Protein AF-X1V2U6-F1 (afdb_monomer_lite)

Sequence (69 aa):
VHPGENGWVFDPLDSRDTVSCLNKCLSAKEKLPEMGKKSRKIVSNYSPKHAAEAILEACEIAMSHICKS

Secondary structure (DSSP, 8-state):
--BTTTB----TT-HHHHHHHHHHHHHTGGGHHHHHHHHHHHHTT--HHHHHHHHHHHHHHHHHHHTT-

Foldseek 3Di:
DPDPQQAHDFDPVDPVRVVVRVVVCVVCVVCNVRSVVSVVVVCVCPDPVNVVVVVVVVVVVVVVVVVVD

Organism: NCBI:txid412755

pLDDT: mean 92.74, std 8.42, range [52.62, 98.38]

Radius of gyration: 19.71 Å; chains: 1; bounding box: 49×19×48 Å

Structure (mmCIF, N/CA/C/O backbone):
data_AF-X1V2U6-F1
#
_entry.id   AF-X1V2U6-F1
#
loop_
_atom_site.group_PDB
_atom_site.id
_atom_site.type_symbol
_atom_site.label_atom_id
_atom_site.label_alt_id
_atom_site.label_comp_id
_atom_site.label_asym_id
_atom_site.label_entity_id
_atom_site.label_seq_id
_atom_site.pdbx_PDB_ins_code
_atom_site.Cartn_x
_atom_site.C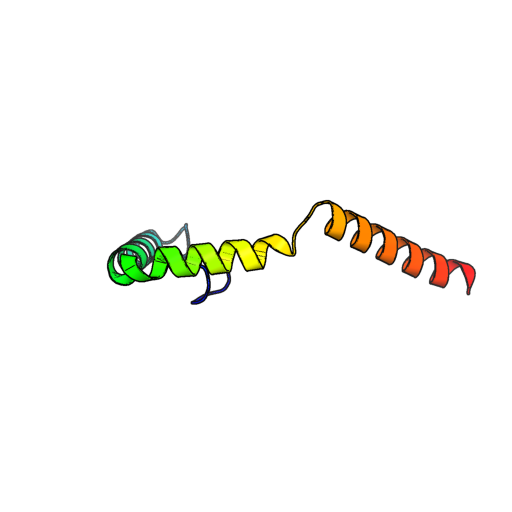artn_y
_atom_site.Cartn_z
_atom_site.occupancy
_atom_site.B_iso_or_equiv
_atom_site.auth_seq_id
_atom_site.auth_comp_id
_atom_site.auth_asym_id
_atom_site.auth_atom_id
_atom_site.pdbx_PDB_model_num
ATOM 1 N N . VAL A 1 1 ? 0.127 -3.778 0.605 1.00 79.38 1 VAL A N 1
ATOM 2 C CA . VAL A 1 1 ? -0.017 -4.084 2.050 1.00 79.38 1 VAL A CA 1
ATOM 3 C C . VAL A 1 1 ? 0.754 -5.358 2.329 1.00 79.38 1 VAL A C 1
ATOM 5 O O . VAL A 1 1 ? 0.692 -6.261 1.509 1.00 79.38 1 VAL A O 1
ATOM 8 N N . HIS A 1 2 ? 1.477 -5.414 3.440 1.00 87.06 2 HIS A N 1
ATOM 9 C CA . HIS A 1 2 ? 2.056 -6.624 4.011 1.00 87.06 2 HIS A CA 1
ATOM 10 C C . HIS A 1 2 ? 1.089 -7.107 5.107 1.00 87.06 2 HIS A C 1
ATOM 12 O O . HIS A 1 2 ? 1.002 -6.451 6.155 1.00 87.06 2 HIS A O 1
ATOM 18 N N . PRO A 1 3 ? 0.288 -8.166 4.851 1.00 83.25 3 PRO A N 1
ATOM 19 C CA . PRO A 1 3 ? -0.749 -8.619 5.774 1.00 83.25 3 PRO A CA 1
ATOM 20 C C . PRO A 1 3 ? -0.192 -8.893 7.171 1.00 83.25 3 PRO A C 1
ATOM 22 O O . PRO A 1 3 ? 0.804 -9.591 7.322 1.00 83.25 3 PRO A O 1
ATOM 25 N N . GLY A 1 4 ? -0.827 -8.325 8.198 1.00 79.12 4 GLY A N 1
ATOM 26 C CA . GLY A 1 4 ? -0.405 -8.499 9.594 1.00 79.12 4 GLY A CA 1
ATOM 27 C C . GLY A 1 4 ? 0.776 -7.622 10.029 1.00 79.12 4 GLY A C 1
ATOM 28 O O . GLY A 1 4 ? 1.025 -7.499 11.228 1.00 79.12 4 GLY A O 1
ATOM 29 N N . GLU A 1 5 ? 1.454 -6.948 9.098 1.00 91.50 5 GLU A N 1
ATOM 30 C CA . GLU A 1 5 ? 2.529 -6.007 9.417 1.00 91.50 5 GLU A CA 1
ATOM 31 C C . GLU A 1 5 ? 2.066 -4.558 9.347 1.00 91.50 5 GLU A C 1
ATOM 33 O O . GLU A 1 5 ? 2.245 -3.803 10.303 1.00 91.50 5 GLU A O 1
ATOM 38 N N . ASN A 1 6 ? 1.484 -4.160 8.217 1.00 92.94 6 ASN A N 1
ATOM 39 C CA . ASN A 1 6 ? 1.178 -2.757 7.946 1.00 92.94 6 ASN A CA 1
ATOM 40 C C . ASN A 1 6 ? -0.275 -2.511 7.513 1.00 92.94 6 ASN A C 1
ATOM 42 O O . ASN A 1 6 ? -0.627 -1.401 7.116 1.00 92.94 6 ASN A O 1
ATOM 46 N N . GLY A 1 7 ? -1.112 -3.544 7.614 1.00 94.69 7 GLY A N 1
ATOM 47 C CA . GLY A 1 7 ? -2.545 -3.465 7.381 1.00 94.69 7 GLY A CA 1
ATOM 48 C C . GLY A 1 7 ? -3.168 -4.819 7.061 1.00 94.69 7 GLY A C 1
ATOM 49 O O . GLY A 1 7 ? -2.557 -5.880 7.231 1.00 94.69 7 GLY A O 1
ATOM 50 N N . TRP A 1 8 ? -4.397 -4.746 6.559 1.00 95.12 8 TRP A N 1
ATOM 51 C CA . TRP A 1 8 ? -5.173 -5.87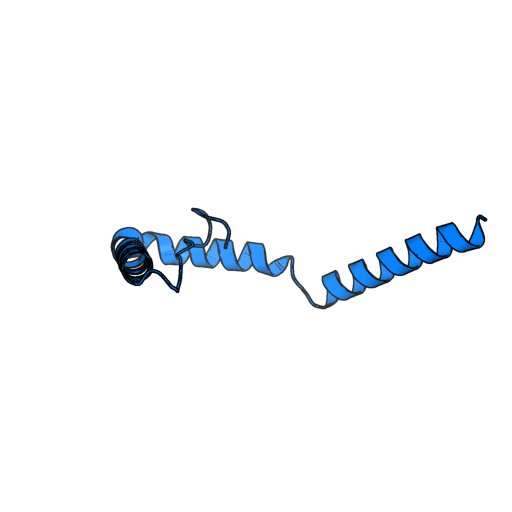2 6.055 1.00 95.12 8 TRP A CA 1
ATOM 52 C C . TRP A 1 8 ? -5.564 -5.620 4.602 1.00 95.12 8 TRP A C 1
ATOM 54 O O . TRP A 1 8 ? -5.571 -4.483 4.133 1.00 95.12 8 TRP A O 1
ATOM 64 N N . VAL A 1 9 ? -5.864 -6.703 3.897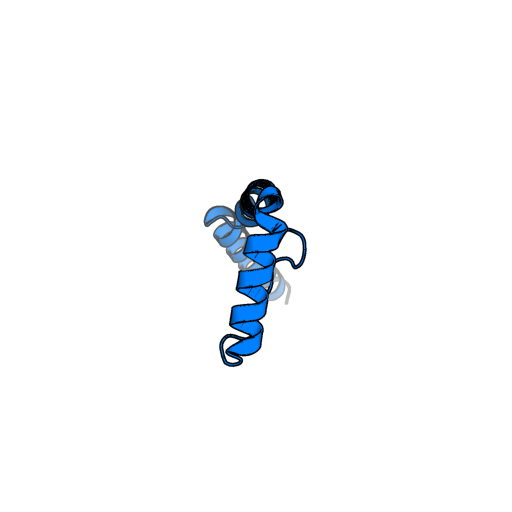 1.00 94.81 9 VAL A N 1
ATOM 65 C CA . VAL A 1 9 ? -6.425 -6.676 2.547 1.00 94.81 9 VAL A CA 1
ATOM 66 C C . VAL A 1 9 ? -7.889 -7.082 2.661 1.00 94.81 9 VAL A C 1
ATOM 68 O O . VAL A 1 9 ? -8.228 -7.898 3.520 1.00 94.81 9 VAL A O 1
ATOM 71 N N . PHE A 1 10 ? -8.729 -6.491 1.821 1.00 95.88 10 PHE A N 1
ATOM 72 C CA . PHE A 1 10 ? -10.135 -6.840 1.677 1.00 95.88 10 PHE A CA 1
ATOM 73 C C . PHE A 1 10 ? -10.523 -6.762 0.200 1.00 95.88 10 PHE A C 1
ATOM 75 O O . PHE A 1 10 ? -9.861 -6.058 -0.572 1.00 95.88 10 PHE A O 1
ATOM 82 N N . ASP A 1 11 ? -11.576 -7.473 -0.183 1.00 97.06 11 ASP A N 1
ATOM 83 C CA . ASP A 1 11 ? -12.180 -7.358 -1.507 1.00 97.06 11 ASP A CA 1
ATOM 84 C C . ASP A 1 11 ? -13.109 -6.129 -1.564 1.00 97.06 11 ASP A C 1
ATOM 86 O O . ASP A 1 11 ? -14.110 -6.085 -0.842 1.00 97.06 11 ASP A O 1
ATOM 90 N N . PRO A 1 12 ? -12.821 -5.117 -2.407 1.00 95.62 12 PRO A N 1
ATOM 91 C CA . PRO A 1 12 ? -13.672 -3.937 -2.523 1.00 95.62 12 PRO A CA 1
ATOM 92 C C . PRO A 1 12 ? -15.028 -4.216 -3.190 1.00 95.62 12 PRO A C 1
ATOM 94 O O . PRO A 1 12 ? -15.918 -3.369 -3.105 1.00 95.62 12 PRO A O 1
ATOM 97 N N . LEU A 1 13 ? -15.197 -5.361 -3.859 1.00 98.00 13 LEU A N 1
ATOM 98 C CA . LEU A 1 13 ? -16.459 -5.769 -4.481 1.00 98.00 13 LEU A CA 1
ATOM 99 C C . LEU A 1 13 ? -17.317 -6.646 -3.556 1.00 98.00 13 LEU A C 1
ATOM 101 O O . LEU A 1 13 ? -18.504 -6.826 -3.831 1.00 98.00 13 LEU A O 1
ATOM 105 N N . ASP A 1 14 ? -16.766 -7.128 -2.434 1.00 98.12 14 ASP A N 1
ATOM 106 C CA . ASP A 1 14 ? -17.541 -7.735 -1.350 1.00 98.12 14 ASP A CA 1
ATOM 107 C C . ASP A 1 14 ? -17.729 -6.725 -0.209 1.00 98.12 14 ASP A C 1
ATOM 109 O O . ASP A 1 14 ? -16.852 -6.466 0.625 1.00 98.12 14 ASP A O 1
ATOM 113 N N . SER A 1 15 ? -18.935 -6.164 -0.129 1.00 98.00 15 SER A N 1
ATOM 114 C CA . SER A 1 15 ? -19.289 -5.201 0.913 1.00 98.00 15 SER A CA 1
ATOM 115 C C . SER A 1 15 ? -19.158 -5.778 2.327 1.00 98.00 15 SER A C 1
ATOM 117 O O . SER A 1 15 ? -18.877 -5.036 3.270 1.00 98.00 15 SER A O 1
ATOM 119 N N . ARG A 1 16 ? -19.349 -7.092 2.508 1.00 98.38 16 ARG A N 1
ATOM 120 C CA . ARG A 1 16 ? -19.214 -7.739 3.822 1.00 98.38 16 ARG A CA 1
ATOM 121 C C . ARG A 1 16 ? -17.752 -7.838 4.222 1.00 98.38 16 ARG A C 1
ATOM 123 O O . ARG A 1 16 ? -17.440 -7.603 5.390 1.00 98.38 16 ARG A O 1
ATOM 130 N N . ASP A 1 17 ? -16.865 -8.139 3.279 1.00 98.19 17 ASP A N 1
ATOM 131 C CA . ASP A 1 17 ? -15.429 -8.191 3.559 1.00 98.19 17 ASP A CA 1
ATOM 132 C C . ASP A 1 17 ? -14.867 -6.792 3.853 1.00 98.19 17 ASP A C 1
ATOM 134 O O . ASP A 1 17 ? -14.120 -6.603 4.816 1.00 98.19 17 ASP A O 1
ATOM 138 N N . THR A 1 18 ? -15.348 -5.775 3.133 1.00 97.94 18 THR A N 1
ATOM 139 C CA . THR A 1 18 ? -15.055 -4.364 3.438 1.00 97.94 18 THR A CA 1
ATOM 140 C C . THR A 1 18 ? -15.433 -4.003 4.881 1.00 97.94 18 THR A C 1
ATOM 142 O O . THR A 1 18 ? -14.600 -3.508 5.647 1.00 97.94 18 THR A O 1
ATOM 145 N N . VAL A 1 19 ? -16.675 -4.289 5.294 1.00 98.19 19 VAL A N 1
ATOM 146 C CA . VAL A 1 19 ? -17.147 -4.008 6.664 1.00 98.19 19 VAL A CA 1
ATOM 147 C C . VAL A 1 19 ? -16.369 -4.825 7.702 1.00 98.19 19 VAL A C 1
ATOM 149 O O . VAL A 1 19 ? -15.979 -4.296 8.744 1.00 98.19 19 VAL A O 1
ATOM 152 N N . SER A 1 20 ? -16.085 -6.097 7.413 1.00 97.75 20 SER A N 1
ATOM 153 C CA . SER A 1 20 ? -15.253 -6.963 8.257 1.00 97.75 20 SER A CA 1
ATOM 154 C C . SER A 1 20 ? -13.861 -6.365 8.477 1.00 97.75 20 SER A C 1
ATOM 156 O O . SER A 1 20 ? -13.371 -6.317 9.609 1.00 97.75 20 SER A O 1
ATOM 158 N N . CYS A 1 21 ? -13.236 -5.836 7.423 1.00 96.75 21 CYS A N 1
ATOM 159 C CA . CYS A 1 21 ? -11.937 -5.181 7.510 1.00 96.75 21 CYS A CA 1
ATOM 160 C C . CYS A 1 21 ? -11.979 -3.907 8.365 1.00 96.75 21 CYS A C 1
ATOM 162 O O . CYS A 1 21 ? -11.098 -3.708 9.203 1.00 96.75 21 CYS A O 1
ATOM 164 N N . LEU A 1 22 ? -13.015 -3.075 8.225 1.00 97.12 22 LEU A N 1
ATOM 165 C CA . LEU A 1 22 ? -13.192 -1.890 9.074 1.00 97.12 22 LEU A CA 1
ATOM 166 C C . LEU A 1 22 ? -13.356 -2.266 10.552 1.00 97.12 22 LEU A C 1
ATOM 168 O O . LEU A 1 22 ? -12.725 -1.654 11.416 1.00 97.12 22 LEU A O 1
ATOM 172 N N . ASN A 1 23 ? -14.126 -3.315 10.848 1.00 97.94 23 ASN A N 1
ATOM 173 C CA . ASN A 1 23 ? -14.263 -3.823 12.212 1.00 97.94 23 ASN A CA 1
ATOM 174 C C . ASN A 1 23 ? -12.919 -4.307 12.778 1.00 97.94 23 ASN A C 1
ATOM 176 O O . ASN A 1 23 ? -12.588 -3.966 13.913 1.00 97.94 23 ASN A O 1
ATOM 180 N N . LYS A 1 24 ? -12.093 -5.009 11.985 1.00 95.25 24 LYS A N 1
ATOM 181 C CA . LYS A 1 24 ? -10.722 -5.384 12.393 1.00 95.25 24 LYS A CA 1
ATOM 182 C C . LYS A 1 24 ? -9.886 -4.154 12.754 1.00 95.25 24 LYS A C 1
ATOM 184 O O . LYS A 1 24 ? -9.216 -4.168 13.785 1.00 95.25 24 LYS A O 1
ATOM 189 N N . CYS A 1 25 ? -9.957 -3.084 11.958 1.00 95.19 25 CYS A N 1
ATOM 190 C CA . CYS A 1 25 ? -9.259 -1.829 12.251 1.00 95.19 25 CYS A CA 1
ATOM 191 C C . CYS A 1 25 ? -9.705 -1.219 13.588 1.00 95.19 25 CYS A C 1
ATOM 193 O O . CYS A 1 25 ? -8.860 -0.789 14.373 1.00 95.19 25 CYS A O 1
ATOM 195 N N . LEU A 1 26 ? -11.013 -1.205 13.865 1.00 97.06 26 LEU A N 1
ATOM 196 C CA . LEU A 1 26 ? -11.563 -0.687 15.121 1.00 97.06 26 LEU A CA 1
ATOM 197 C C . LEU A 1 26 ? -11.127 -1.534 16.323 1.00 97.06 26 LEU A C 1
ATOM 199 O O . LEU A 1 26 ? -10.644 -0.986 17.314 1.00 97.06 26 LEU A O 1
ATOM 203 N N . SER A 1 27 ? -11.229 -2.861 16.224 1.00 96.62 27 SER A N 1
ATOM 204 C CA . SER A 1 27 ? -10.814 -3.784 17.289 1.00 96.62 27 SER A CA 1
ATOM 205 C C . SER A 1 27 ? -9.303 -3.775 17.541 1.00 96.62 27 SER A C 1
ATOM 207 O O . SER A 1 27 ? -8.861 -4.095 18.639 1.00 96.62 27 SER A O 1
ATOM 209 N N . ALA A 1 28 ? -8.497 -3.403 16.545 1.00 95.06 28 ALA A N 1
ATOM 210 C CA . ALA A 1 28 ? -7.040 -3.346 16.633 1.00 95.06 28 ALA A CA 1
ATOM 211 C C . ALA A 1 28 ? -6.491 -1.909 16.707 1.00 95.06 28 ALA A C 1
ATOM 213 O O . ALA A 1 28 ? -5.322 -1.690 16.382 1.00 95.06 28 ALA A O 1
ATOM 214 N N . LYS A 1 29 ? -7.301 -0.933 17.142 1.00 95.94 29 LYS A N 1
ATOM 215 C CA . LYS A 1 29 ? -6.953 0.501 17.169 1.00 95.94 29 LYS A CA 1
ATOM 216 C C . LYS A 1 29 ? -5.575 0.792 17.775 1.00 95.94 29 LYS A C 1
ATOM 218 O O . LYS A 1 29 ? -4.827 1.603 17.236 1.00 95.94 29 LYS A O 1
ATOM 223 N N . GLU A 1 30 ? -5.217 0.104 18.856 1.00 97.25 30 GLU A N 1
ATOM 224 C CA . GLU A 1 30 ? -3.932 0.272 19.553 1.00 97.25 30 GLU A CA 1
ATOM 225 C C . GLU A 1 30 ? -2.718 -0.170 18.721 1.00 97.25 30 GLU A C 1
ATOM 227 O O . GLU A 1 30 ? -1.616 0.337 18.917 1.00 97.25 30 GLU A O 1
ATOM 232 N N . LYS A 1 31 ? -2.913 -1.071 17.751 1.00 94.69 31 LYS A N 1
ATOM 233 C CA . LYS A 1 31 ? -1.857 -1.562 16.851 1.00 94.69 31 LYS A CA 1
ATOM 234 C C . LYS A 1 31 ? -1.631 -0.637 15.653 1.00 94.69 31 LYS A C 1
ATOM 236 O O . LYS A 1 31 ? -0.559 -0.676 15.049 1.00 94.69 31 LYS A O 1
ATOM 241 N N . LEU A 1 32 ? -2.600 0.216 15.307 1.00 94.50 32 LEU A N 1
ATOM 242 C CA . LEU A 1 32 ? -2.524 1.085 14.125 1.00 94.50 32 LEU A CA 1
ATOM 243 C C . LEU A 1 32 ? -1.299 2.026 14.124 1.00 94.50 32 LEU A C 1
ATOM 245 O O . LEU A 1 32 ? -0.666 2.153 13.072 1.00 94.50 32 LEU A O 1
ATOM 249 N N . PRO A 1 33 ? -0.880 2.648 15.249 1.00 96.31 33 PRO A N 1
ATOM 250 C CA . PRO A 1 33 ? 0.341 3.457 15.274 1.00 96.31 33 PRO A CA 1
ATOM 251 C C . PRO A 1 33 ? 1.608 2.657 14.942 1.00 96.31 33 PRO A C 1
ATOM 253 O O . PRO A 1 33 ? 2.492 3.157 14.240 1.00 96.31 33 PRO A O 1
ATOM 256 N N . GLU A 1 34 ? 1.707 1.416 15.426 1.00 96.62 34 GLU A N 1
ATOM 257 C CA . GLU A 1 34 ? 2.823 0.519 15.113 1.00 96.62 34 GLU A CA 1
ATOM 258 C C . GLU A 1 34 ? 2.797 0.104 13.637 1.00 96.62 34 GLU A C 1
ATOM 260 O O . GLU A 1 34 ? 3.821 0.198 12.957 1.00 96.62 34 GLU A O 1
ATOM 265 N N . MET A 1 35 ? 1.621 -0.256 13.113 1.00 95.56 35 MET A N 1
ATOM 266 C CA . MET A 1 35 ? 1.432 -0.544 11.687 1.00 95.56 35 MET A CA 1
ATOM 267 C C . MET A 1 35 ? 1.861 0.643 10.816 1.00 95.56 35 MET A C 1
ATOM 269 O O . MET A 1 35 ? 2.566 0.461 9.827 1.00 95.56 35 MET A O 1
ATOM 273 N N . GLY A 1 36 ? 1.540 1.876 11.220 1.00 95.31 36 GLY A N 1
ATOM 274 C CA . GLY A 1 36 ? 1.993 3.091 10.538 1.00 95.31 36 GLY A CA 1
ATOM 275 C C . GLY A 1 36 ? 3.516 3.286 10.566 1.00 95.31 36 GLY A C 1
ATOM 276 O O . GLY A 1 36 ? 4.103 3.707 9.567 1.00 95.31 36 GLY A O 1
ATOM 277 N N . LYS A 1 37 ? 4.188 2.951 11.679 1.00 96.69 37 LYS A N 1
ATOM 278 C CA . LYS A 1 37 ? 5.664 2.950 11.756 1.00 96.69 37 LYS A CA 1
ATOM 279 C C . LYS A 1 37 ? 6.265 1.916 10.800 1.00 96.69 37 LYS A C 1
ATOM 281 O O . LYS A 1 37 ? 7.210 2.244 10.082 1.00 96.69 37 LYS A O 1
ATOM 286 N N . LYS A 1 38 ? 5.694 0.707 10.747 1.00 95.69 38 LYS A N 1
ATOM 287 C CA . LYS A 1 38 ? 6.097 -0.345 9.799 1.00 95.69 38 LYS A CA 1
ATOM 288 C C . LYS A 1 38 ? 5.881 0.098 8.352 1.00 95.69 38 LYS A C 1
ATOM 290 O O . LYS A 1 38 ? 6.810 -0.012 7.558 1.00 95.69 38 LYS A O 1
ATOM 295 N N . SER A 1 39 ? 4.739 0.716 8.034 1.00 95.06 39 SER A N 1
ATOM 296 C CA . SER A 1 39 ? 4.486 1.323 6.718 1.00 95.06 39 SER A CA 1
ATOM 297 C C . SER A 1 39 ? 5.586 2.296 6.314 1.00 95.06 39 SER A C 1
ATOM 299 O O . SER A 1 39 ?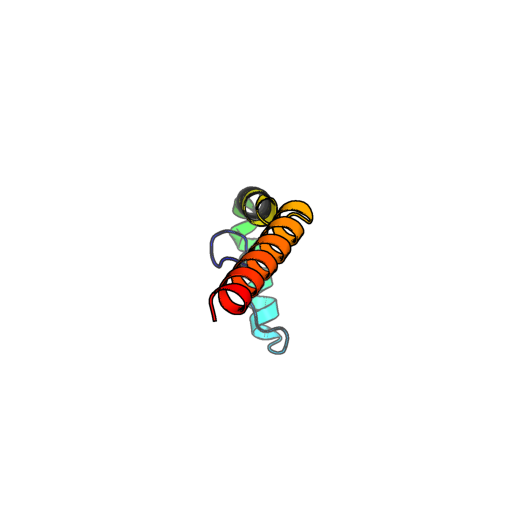 6.105 2.162 5.213 1.00 95.06 39 SER A O 1
ATOM 301 N N . ARG A 1 40 ? 6.001 3.218 7.199 1.00 94.81 40 ARG A N 1
ATOM 302 C CA . ARG A 1 40 ? 7.087 4.173 6.900 1.00 94.81 40 ARG A CA 1
ATOM 303 C C . ARG A 1 40 ? 8.408 3.487 6.552 1.00 94.81 40 ARG A C 1
ATOM 305 O O . ARG A 1 40 ? 9.074 3.914 5.618 1.00 94.81 40 ARG A O 1
ATOM 312 N N . LYS A 1 41 ? 8.761 2.421 7.272 1.00 93.19 41 LYS A N 1
ATOM 313 C CA . LYS A 1 41 ? 9.972 1.631 7.000 1.00 93.19 41 LYS A CA 1
ATOM 314 C C . LYS A 1 41 ? 9.875 0.837 5.693 1.00 93.19 41 LYS A C 1
ATOM 316 O O . LYS A 1 41 ? 10.871 0.669 5.004 1.00 93.19 41 LYS A O 1
ATOM 321 N N . ILE A 1 42 ? 8.688 0.348 5.343 1.00 91.31 42 ILE A N 1
ATOM 322 C CA . ILE A 1 42 ? 8.473 -0.358 4.074 1.00 91.31 42 ILE A CA 1
ATOM 323 C C . ILE A 1 42 ? 8.607 0.626 2.910 1.00 91.31 42 ILE A C 1
ATOM 325 O O . ILE A 1 42 ? 9.349 0.361 1.968 1.00 91.31 42 ILE A O 1
ATOM 329 N N . VAL A 1 43 ? 7.938 1.783 2.986 1.00 91.00 43 VAL A N 1
ATOM 330 C CA . VAL A 1 43 ? 7.955 2.765 1.891 1.00 91.00 43 VAL A CA 1
ATOM 331 C C . VAL A 1 43 ? 9.288 3.493 1.749 1.00 91.00 43 VAL A C 1
ATOM 333 O O . VAL A 1 43 ? 9.580 3.954 0.656 1.00 91.00 43 VAL A O 1
ATOM 336 N N . SER A 1 44 ? 10.134 3.565 2.786 1.00 90.12 44 SER A N 1
ATOM 337 C CA . SER A 1 44 ? 11.453 4.212 2.671 1.00 90.12 44 SER A CA 1
ATOM 338 C C . SER A 1 44 ? 12.369 3.543 1.642 1.00 90.12 44 SER A C 1
ATOM 340 O O . SER A 1 44 ? 13.263 4.192 1.107 1.00 90.12 44 SER A O 1
ATOM 342 N N . ASN A 1 45 ? 12.132 2.265 1.336 1.00 86.12 45 ASN A N 1
ATOM 343 C CA . ASN A 1 45 ? 12.855 1.553 0.283 1.00 86.12 45 ASN A CA 1
ATOM 344 C C . ASN A 1 45 ? 12.361 1.919 -1.123 1.00 86.12 45 ASN A C 1
ATOM 346 O O . ASN A 1 45 ? 13.076 1.703 -2.095 1.00 86.12 45 ASN A O 1
ATOM 350 N N . TYR A 1 46 ? 11.185 2.526 -1.250 1.00 90.62 46 TYR A N 1
ATOM 351 C CA . TYR A 1 46 ? 10.626 2.971 -2.521 1.00 90.62 46 TYR A CA 1
ATOM 352 C C . TYR A 1 46 ? 10.825 4.480 -2.643 1.00 90.62 46 TYR A C 1
ATOM 354 O O . TYR A 1 46 ? 10.000 5.278 -2.203 1.00 90.62 46 TYR A O 1
ATOM 362 N N . SER A 1 47 ? 11.954 4.875 -3.227 1.00 92.12 47 SER A N 1
ATOM 363 C CA . SER A 1 47 ? 12.265 6.275 -3.510 1.00 92.12 47 SER A CA 1
ATOM 364 C C . SER A 1 47 ? 12.434 6.488 -5.017 1.00 92.12 47 SER A C 1
ATOM 366 O O . SER A 1 47 ? 12.846 5.555 -5.712 1.00 92.12 47 SER A O 1
ATOM 368 N N . PRO A 1 48 ? 12.175 7.702 -5.543 1.00 94.19 48 PRO A N 1
ATOM 369 C CA . PRO A 1 48 ? 12.475 8.021 -6.939 1.00 94.19 48 PRO A CA 1
ATOM 370 C C . PRO A 1 48 ? 13.932 7.727 -7.312 1.00 94.19 48 PRO A C 1
ATOM 372 O O . PRO A 1 48 ? 14.203 7.274 -8.417 1.00 94.19 48 PRO A O 1
ATOM 375 N N . LYS A 1 49 ? 14.859 7.929 -6.365 1.00 94.88 49 LYS A N 1
ATOM 376 C CA . LYS A 1 49 ? 16.275 7.600 -6.530 1.00 94.88 49 LYS A CA 1
ATOM 377 C C . LYS A 1 49 ? 16.487 6.095 -6.722 1.00 94.88 49 LYS A C 1
ATOM 379 O O . LYS A 1 49 ? 17.068 5.718 -7.728 1.00 94.88 49 LYS A O 1
ATOM 384 N N . HIS A 1 50 ? 15.961 5.254 -5.827 1.00 93.81 50 HIS A N 1
ATOM 385 C CA . HIS A 1 50 ? 16.081 3.795 -5.964 1.00 93.81 50 HIS A CA 1
ATOM 386 C C . HIS A 1 50 ? 15.446 3.292 -7.266 1.00 93.81 50 HIS A C 1
ATOM 388 O O . HIS A 1 50 ? 15.982 2.392 -7.903 1.00 93.81 50 HIS A O 1
ATOM 394 N N . ALA A 1 51 ? 14.323 3.884 -7.687 1.00 94.50 51 ALA A N 1
ATOM 395 C CA . ALA A 1 51 ? 13.708 3.558 -8.970 1.00 94.50 51 ALA A CA 1
ATOM 396 C C . ALA A 1 51 ? 14.621 3.927 -10.152 1.00 94.50 51 ALA A C 1
ATOM 398 O O . ALA A 1 51 ? 14.817 3.108 -11.045 1.00 94.50 51 ALA A O 1
ATOM 399 N N . ALA A 1 52 ? 15.20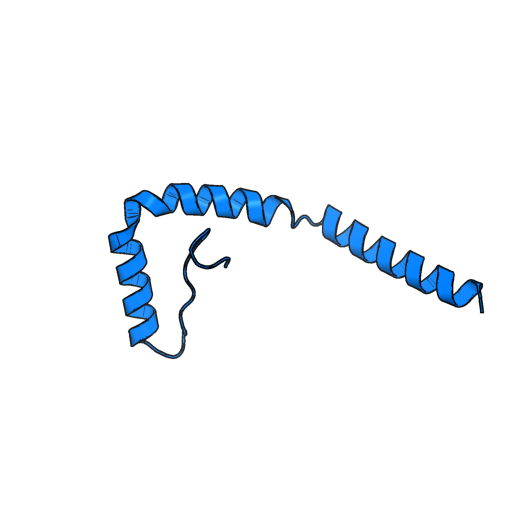4 5.129 -10.148 1.00 96.69 52 ALA A N 1
ATOM 400 C CA . ALA A 1 52 ? 16.134 5.563 -11.188 1.00 96.69 52 ALA A CA 1
ATOM 401 C C . ALA A 1 52 ? 17.402 4.693 -11.237 1.00 96.69 52 ALA A C 1
ATOM 403 O O . ALA A 1 52 ? 17.822 4.304 -12.323 1.00 96.69 52 ALA A O 1
ATOM 404 N N . GLU A 1 53 ? 17.974 4.352 -10.078 1.00 96.88 53 GLU A N 1
ATOM 405 C CA . GLU A 1 53 ? 19.137 3.462 -9.959 1.00 96.88 53 GLU A CA 1
ATOM 406 C C . GLU A 1 53 ? 18.833 2.067 -10.521 1.00 96.88 53 GLU A C 1
ATOM 408 O O . GLU A 1 53 ? 19.581 1.582 -11.365 1.00 96.88 53 GLU A O 1
ATOM 413 N N . ALA A 1 54 ? 17.698 1.468 -10.147 1.00 96.31 54 ALA A N 1
ATOM 414 C CA . ALA A 1 54 ? 17.294 0.154 -10.651 1.00 96.31 54 ALA A CA 1
ATOM 415 C C . ALA A 1 54 ? 17.046 0.147 -12.171 1.00 96.31 54 ALA A C 1
ATOM 417 O O . ALA A 1 54 ? 17.370 -0.824 -12.854 1.00 96.31 54 ALA A O 1
ATOM 418 N N . ILE A 1 55 ? 16.476 1.229 -12.718 1.00 97.25 55 ILE A N 1
ATOM 419 C CA . ILE A 1 55 ? 16.278 1.371 -14.168 1.00 97.25 55 ILE A CA 1
ATOM 420 C C . ILE A 1 55 ? 17.626 1.478 -14.886 1.00 97.25 55 ILE A C 1
ATOM 422 O O . ILE A 1 55 ? 17.824 0.818 -15.905 1.00 97.25 55 ILE A O 1
ATOM 426 N N . LEU A 1 56 ? 18.547 2.297 -14.369 1.00 97.56 56 LEU A N 1
ATOM 427 C CA . LEU A 1 56 ? 19.877 2.456 -14.953 1.00 97.56 56 LEU A CA 1
ATOM 428 C C . LEU A 1 56 ? 20.644 1.129 -14.951 1.00 97.56 56 LEU A C 1
ATOM 430 O O . LEU A 1 56 ? 21.144 0.725 -15.998 1.00 97.56 56 LEU A O 1
ATOM 434 N N . GLU A 1 57 ? 20.665 0.429 -13.818 1.00 97.44 57 GLU A N 1
ATOM 435 C CA . GLU A 1 57 ? 21.311 -0.879 -13.677 1.00 97.44 57 GLU A CA 1
ATOM 436 C C . GLU A 1 57 ? 20.758 -1.890 -14.696 1.00 97.44 57 GLU A C 1
ATOM 438 O O . GLU A 1 57 ? 21.518 -2.573 -15.386 1.00 97.44 57 GLU A O 1
ATOM 443 N N . ALA A 1 58 ? 19.433 -1.943 -14.873 1.00 97.12 58 ALA A N 1
ATOM 444 C CA . ALA A 1 58 ? 18.809 -2.814 -15.867 1.00 97.12 58 ALA A CA 1
ATOM 445 C C . ALA A 1 58 ? 19.248 -2.478 -17.307 1.00 97.12 58 ALA A C 1
ATOM 447 O O . ALA A 1 58 ? 19.515 -3.386 -18.102 1.00 97.12 58 ALA A O 1
ATOM 448 N N . CYS A 1 59 ? 19.360 -1.190 -17.645 1.00 97.06 59 CYS A N 1
ATOM 449 C CA . CYS A 1 59 ? 19.870 -0.743 -18.944 1.00 97.06 59 CYS A CA 1
ATOM 450 C C . CYS A 1 59 ? 21.343 -1.126 -19.147 1.00 97.06 59 CYS A C 1
ATOM 452 O O . CYS A 1 59 ? 21.707 -1.603 -20.222 1.00 97.06 59 CYS A O 1
ATOM 454 N N . GLU A 1 60 ? 22.189 -0.946 -18.131 1.00 97.00 60 GLU A N 1
ATOM 455 C CA . GLU A 1 60 ? 23.610 -1.312 -18.179 1.00 97.00 60 GLU A CA 1
ATOM 456 C C . GLU A 1 60 ? 23.803 -2.817 -18.385 1.00 97.00 60 GLU A C 1
ATOM 458 O O . GLU A 1 60 ? 24.584 -3.227 -19.251 1.00 97.00 60 GLU A O 1
ATOM 463 N N . ILE A 1 61 ? 23.037 -3.644 -17.663 1.00 95.88 61 ILE A N 1
ATOM 464 C CA . ILE A 1 61 ? 23.016 -5.098 -17.856 1.00 95.88 61 ILE A CA 1
ATOM 465 C C . ILE A 1 61 ? 22.650 -5.419 -19.308 1.00 95.88 61 ILE A C 1
ATOM 467 O O . ILE A 1 61 ? 23.412 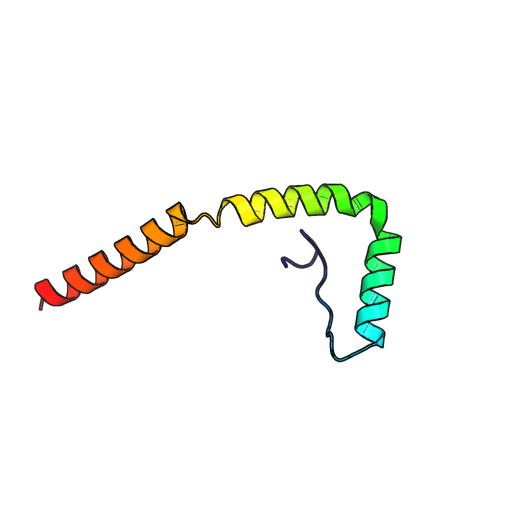-6.115 -19.986 1.00 95.88 61 ILE A O 1
ATOM 471 N N . ALA A 1 62 ? 21.543 -4.871 -19.817 1.00 96.06 62 ALA A N 1
ATOM 472 C CA . ALA A 1 62 ? 21.085 -5.126 -21.183 1.00 96.06 62 ALA A CA 1
ATOM 473 C C . ALA A 1 62 ? 22.136 -4.735 -22.238 1.00 96.06 62 ALA A C 1
ATOM 475 O O . ALA A 1 62 ? 22.442 -5.531 -23.128 1.00 96.06 62 ALA A O 1
ATOM 476 N N . MET A 1 63 ? 22.750 -3.554 -22.111 1.00 94.88 63 MET A N 1
ATOM 477 C CA . MET A 1 63 ? 23.816 -3.108 -23.017 1.00 94.88 63 MET A CA 1
ATOM 478 C C . MET A 1 63 ? 25.047 -4.017 -22.955 1.00 94.88 63 MET A C 1
ATOM 480 O O . MET A 1 63 ? 25.628 -4.339 -23.992 1.00 94.88 63 MET A O 1
ATOM 484 N N . SER A 1 64 ? 25.434 -4.475 -21.761 1.00 91.19 64 SER A N 1
ATOM 485 C CA . SER A 1 64 ? 26.593 -5.359 -21.597 1.00 91.19 64 SER A CA 1
ATOM 486 C C . SER A 1 64 ? 26.417 -6.717 -22.289 1.00 91.19 64 SER A C 1
ATOM 488 O O . SER A 1 64 ? 27.391 -7.271 -22.798 1.00 91.19 64 SER A O 1
ATOM 490 N N . HIS A 1 65 ? 25.188 -7.240 -22.350 1.00 86.00 65 HIS A N 1
ATOM 491 C CA . HIS A 1 65 ? 24.866 -8.474 -23.069 1.00 86.00 65 HIS A CA 1
ATOM 492 C C . HIS A 1 65 ? 24.874 -8.283 -24.592 1.00 86.00 65 HIS A C 1
ATOM 494 O O . HIS A 1 65 ? 25.308 -9.180 -25.315 1.00 86.00 65 HIS A O 1
ATOM 500 N N . ILE A 1 66 ? 24.449 -7.111 -25.074 1.00 82.62 66 ILE A N 1
ATOM 501 C CA . ILE A 1 66 ? 24.462 -6.771 -26.504 1.00 82.62 66 ILE A CA 1
ATOM 502 C C . ILE A 1 66 ? 25.900 -6.607 -27.015 1.00 82.62 66 ILE A C 1
ATOM 504 O O . ILE A 1 66 ? 26.232 -7.160 -28.053 1.00 82.62 66 ILE A O 1
ATOM 508 N N . CYS A 1 67 ? 26.776 -5.911 -26.283 1.00 65.44 67 CYS A N 1
ATOM 509 C CA . CYS A 1 67 ? 28.161 -5.659 -26.715 1.00 65.44 67 CYS A CA 1
ATOM 510 C C . CYS A 1 67 ? 29.116 -6.860 -26.567 1.00 65.44 67 CYS A C 1
ATOM 512 O O . CYS A 1 67 ? 30.262 -6.781 -27.008 1.00 65.44 67 CYS A O 1
ATOM 514 N N . LYS A 1 68 ? 28.690 -7.943 -25.903 1.00 59.06 68 LYS A N 1
ATOM 515 C CA . LYS A 1 68 ? 29.458 -9.197 -25.764 1.00 59.06 68 LYS A CA 1
ATOM 516 C C . LYS A 1 68 ? 29.033 -10.289 -26.757 1.00 59.06 68 LYS A C 1
ATOM 518 O O . LYS A 1 68 ? 29.606 -11.377 -26.708 1.00 59.06 68 LYS A O 1
ATOM 523 N N . SER A 1 69 ? 28.037 -10.011 -27.598 1.00 52.62 69 SER A N 1
ATOM 524 C CA . SER A 1 69 ? 27.605 -10.859 -28.719 1.00 52.62 69 SER A CA 1
ATOM 525 C C . SER A 1 69 ? 28.223 -10.356 -30.019 1.00 52.62 69 SER A C 1
ATOM 527 O O . SER A 1 69 ? 28.498 -11.206 -30.891 1.00 52.62 69 SER A O 1
#